Protein AF-A0A537R1Z3-F1 (afdb_monomer)

pLDDT: mean 93.49, std 7.92, range [61.41, 98.62]

Secondary structure (DSSP, 8-state):
-HHHHHHHHHHH-HHHHHHHHHHHHTTSHHHHT-HHHHHHHHHHHHHHHHHHHHHHHTTSS-S---HHHHHHHHHHHHHHHHHTHHHHHHHHTS-SSSHHHHHHHHHHHHHHHHHHH--

Solvent-accessible surface area (backbone atoms only — not comparable to full-atom values): 6665 Å² total; per-residue (Å²): 103,72,61,51,53,60,39,50,47,51,72,77,33,58,66,57,53,53,54,50,51,52,35,56,75,55,69,42,52,65,58,76,72,32,76,70,55,62,67,60,51,56,60,55,45,52,50,44,41,51,54,50,54,52,31,37,74,70,64,59,24,40,81,91,74,55,39,62,63,52,48,51,49,52,49,48,68,36,46,55,51,65,80,34,30,72,60,51,19,65,76,69,76,42,74,50,83,38,72,67,41,46,52,52,48,52,50,50,54,43,54,54,53,55,60,74,37,43,102

Nearest PDB structures (foldseek):
  3npi-assembly1_B  TM=8.553E-01  e=1.252E-03  Corynebacterium diphtheriae
  2qtq-assembly1_A  TM=7.071E-01  e=1.323E-03  Novosphingobium aromaticivorans DSM 12444
  4xk4-assembly2_D  TM=8.133E-01  e=5.482E-02  Escherichia coli K-12
  3gzi-assembly1_A-2  TM=5.861E-01  e=5.065E-01  S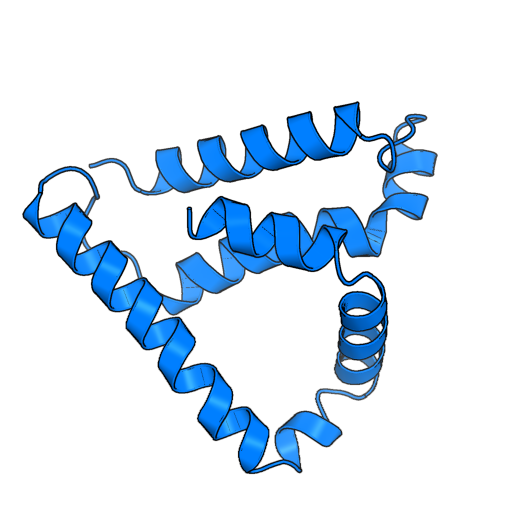hewanella loihica PV-4
  5nz1-assembly1_A  TM=4.960E-01  e=8.830E-01  Mycobacterium tuberculosis H37Rv

Sequence (119 aa):
KLIESSFDYLDLHPDFIVLLNDENRSRARHVRASSRIEDMHSPLVSMVSSILKQGVRAGTFRRGINPVHLYISIAGLSYFFFSNTPTLSAIFGKDLSSASAKRARRKHVVDLVMQSLRP

Radius of gyration: 15.99 Å; Cα contacts (8 Å, |Δi|>4): 76; chains: 1; bounding box: 34×38×39 Å

Foldseek 3Di:
DVLLCLLVVCLVCVVVLVVVVVCVVVVVVVVVVDPVNVVVVVVQLVVQVVVLVVCVVVLFFDPDDRSVVLVCLSNCLRSVCSNCQVVVCVVVVHNCNDPVNSVVSSVVSVVVSSVVGGD

Structure (mmCIF, N/CA/C/O backbone):
data_AF-A0A537R1Z3-F1
#
_entry.id   AF-A0A537R1Z3-F1
#
loop_
_atom_site.group_PDB
_atom_site.id
_atom_site.type_symbol
_atom_site.label_atom_id
_atom_site.label_alt_id
_atom_site.label_comp_id
_atom_site.label_asym_id
_atom_site.label_entity_id
_atom_site.label_seq_id
_atom_site.pdbx_PDB_ins_code
_atom_site.Cartn_x
_atom_site.Cartn_y
_atom_site.Cartn_z
_atom_site.occupancy
_atom_site.B_iso_or_equiv
_atom_site.auth_seq_id
_atom_site.auth_comp_id
_atom_site.auth_asym_id
_atom_site.auth_atom_id
_atom_site.pdbx_PDB_model_num
ATOM 1 N N . LYS A 1 1 ? 1.589 3.846 11.668 1.00 83.62 1 LYS A N 1
ATOM 2 C CA . LYS A 1 1 ? 1.970 2.422 11.829 1.00 83.62 1 LYS A CA 1
ATOM 3 C C . LYS A 1 1 ? 1.268 1.483 10.847 1.00 83.62 1 LYS A C 1
ATOM 5 O O . LYS A 1 1 ? 1.955 1.040 9.954 1.00 83.62 1 LYS A O 1
ATOM 10 N N . LEU A 1 2 ? -0.047 1.209 10.904 1.00 91.00 2 LEU A N 1
ATOM 11 C CA . LEU A 1 2 ? -0.682 0.261 9.951 1.00 91.00 2 LEU A CA 1
ATOM 12 C C . LEU A 1 2 ? -0.424 0.604 8.467 1.00 91.00 2 LEU A C 1
ATOM 14 O O . LEU A 1 2 ? 0.024 -0.247 7.704 1.00 91.00 2 LEU A O 1
ATOM 18 N N . ILE A 1 3 ? -0.701 1.852 8.073 1.00 95.19 3 ILE A N 1
ATOM 19 C CA . ILE A 1 3 ? -0.547 2.322 6.684 1.00 95.19 3 ILE A CA 1
ATOM 20 C C . ILE A 1 3 ? 0.914 2.201 6.236 1.00 95.19 3 ILE A C 1
ATOM 22 O O . ILE A 1 3 ? 1.215 1.673 5.174 1.00 95.19 3 ILE A O 1
ATOM 26 N N . GLU A 1 4 ? 1.815 2.655 7.101 1.00 96.50 4 GLU A N 1
ATOM 27 C CA . GLU A 1 4 ? 3.261 2.602 6.922 1.00 96.50 4 GLU A CA 1
ATOM 28 C C . GLU A 1 4 ? 3.773 1.176 6.737 1.00 96.50 4 GLU A C 1
ATOM 30 O O . GLU A 1 4 ? 4.403 0.891 5.732 1.00 96.50 4 GLU A O 1
ATOM 35 N N . SER A 1 5 ? 3.442 0.269 7.656 1.00 94.06 5 SER A N 1
ATOM 36 C CA . SER A 1 5 ? 3.870 -1.127 7.586 1.00 94.06 5 SER A CA 1
ATOM 37 C C . SER A 1 5 ? 3.319 -1.838 6.352 1.00 94.06 5 SER A C 1
ATOM 39 O O . SER A 1 5 ? 4.008 -2.675 5.787 1.00 94.06 5 SER A O 1
ATOM 41 N N . SER A 1 6 ? 2.109 -1.487 5.903 1.00 93.69 6 SER A N 1
ATOM 42 C CA . SER A 1 6 ? 1.537 -2.037 4.664 1.00 93.69 6 SER A CA 1
ATOM 43 C C . SER A 1 6 ? 2.315 -1.582 3.424 1.00 93.69 6 SER A C 1
ATOM 45 O O . SER A 1 6 ? 2.501 -2.363 2.496 1.00 93.69 6 SER A O 1
ATOM 47 N N . PHE A 1 7 ? 2.778 -0.329 3.412 1.00 97.44 7 PHE A N 1
ATOM 48 C CA . PHE A 1 7 ? 3.616 0.207 2.341 1.00 97.44 7 PHE A CA 1
ATOM 49 C C . PHE A 1 7 ? 5.022 -0.405 2.375 1.00 97.44 7 PHE A C 1
ATOM 51 O O . PHE A 1 7 ? 5.504 -0.904 1.362 1.00 97.44 7 PHE A O 1
ATOM 58 N N . ASP A 1 8 ? 5.648 -0.405 3.554 1.00 97.19 8 ASP A N 1
ATOM 59 C CA . ASP A 1 8 ? 7.016 -0.881 3.771 1.00 97.19 8 ASP A CA 1
ATOM 60 C C . ASP A 1 8 ? 7.142 -2.383 3.471 1.00 97.19 8 ASP A C 1
ATOM 62 O O . ASP A 1 8 ? 8.150 -2.818 2.924 1.00 97.19 8 ASP A O 1
ATOM 66 N N . TYR A 1 9 ? 6.100 -3.177 3.748 1.00 95.69 9 TYR A N 1
ATOM 67 C CA . TYR A 1 9 ? 6.076 -4.602 3.407 1.00 95.69 9 TYR A CA 1
ATOM 68 C C . TYR A 1 9 ? 6.268 -4.844 1.904 1.00 95.69 9 TYR A C 1
ATOM 70 O O . TYR A 1 9 ? 7.043 -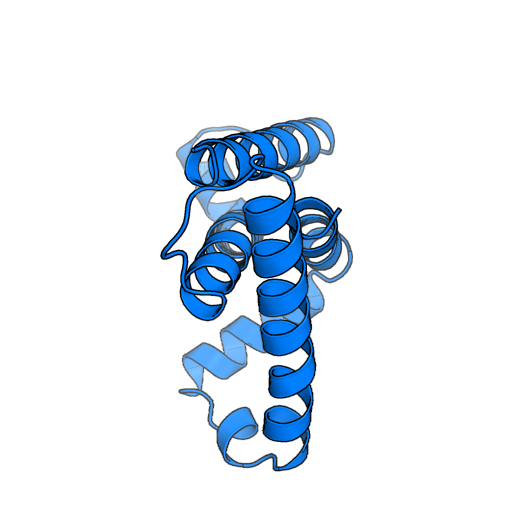5.708 1.515 1.00 95.69 9 TYR A O 1
ATOM 78 N N . LEU A 1 10 ? 5.610 -4.062 1.046 1.00 95.75 10 LEU A N 1
ATOM 79 C CA . LEU A 1 10 ? 5.727 -4.222 -0.408 1.00 95.75 10 LEU A CA 1
ATOM 80 C C . LEU A 1 10 ? 7.076 -3.742 -0.953 1.00 95.75 10 LEU A C 1
ATOM 82 O O . LEU A 1 10 ? 7.537 -4.262 -1.965 1.00 95.75 10 LEU A O 1
ATOM 86 N N . ASP A 1 11 ? 7.712 -2.780 -0.282 1.00 96.62 11 ASP A N 1
ATOM 87 C CA . ASP A 1 11 ? 9.075 -2.356 -0.615 1.00 96.62 11 ASP A CA 1
ATOM 88 C C . ASP A 1 11 ? 10.102 -3.449 -0.282 1.00 96.62 11 ASP A C 1
ATOM 90 O O . ASP A 1 11 ? 11.028 -3.706 -1.050 1.00 96.62 11 ASP A O 1
ATOM 94 N N . LEU A 1 12 ? 9.916 -4.109 0.866 1.00 97.00 12 LEU A N 1
ATOM 95 C CA . LEU A 1 12 ? 10.793 -5.173 1.356 1.00 97.00 12 LEU A CA 1
ATOM 96 C C . LEU A 1 12 ? 10.572 -6.517 0.646 1.00 97.00 12 LEU A C 1
ATOM 98 O O . LEU A 1 12 ? 11.490 -7.335 0.614 1.00 97.00 12 LEU A O 1
ATOM 102 N N . HIS A 1 13 ? 9.384 -6.741 0.077 1.00 96.00 13 HIS A N 1
ATOM 103 C CA . HIS A 1 13 ? 8.979 -8.008 -0.539 1.00 96.00 13 HIS A CA 1
ATOM 104 C C . HIS A 1 13 ? 8.491 -7.821 -1.989 1.00 96.00 13 HIS A C 1
ATOM 106 O O . HIS A 1 13 ? 7.302 -7.986 -2.282 1.00 96.00 13 HIS A O 1
ATOM 112 N N . PRO A 1 14 ? 9.381 -7.473 -2.939 1.00 94.00 14 PRO A N 1
ATOM 113 C CA . PRO A 1 14 ? 9.009 -7.348 -4.350 1.00 94.00 14 PRO A CA 1
ATOM 114 C C . PRO A 1 14 ? 8.560 -8.682 -4.975 1.00 94.00 14 PRO A C 1
ATOM 116 O O . PRO A 1 14 ? 7.764 -8.696 -5.913 1.00 94.00 14 PRO A O 1
ATOM 119 N N . ASP A 1 15 ? 9.022 -9.811 -4.441 1.00 95.44 15 ASP A N 1
ATOM 120 C CA . ASP A 1 15 ? 8.597 -11.167 -4.796 1.00 95.44 15 ASP A CA 1
ATOM 121 C C . ASP A 1 15 ? 7.111 -11.414 -4.493 1.00 95.44 15 ASP A C 1
ATOM 123 O O . ASP A 1 15 ? 6.410 -12.030 -5.299 1.00 95.44 15 ASP A O 1
ATOM 127 N N . PHE A 1 16 ? 6.596 -10.852 -3.395 1.00 94.12 16 PHE A N 1
ATOM 128 C CA . PHE A 1 16 ? 5.170 -10.915 -3.070 1.00 94.12 16 PHE A CA 1
ATOM 129 C C . PHE A 1 16 ? 4.308 -10.247 -4.149 1.00 94.12 16 PHE A C 1
ATOM 131 O O . PHE A 1 16 ? 3.239 -10.750 -4.492 1.00 94.12 16 PHE A O 1
ATOM 138 N N . ILE A 1 17 ? 4.781 -9.143 -4.734 1.00 95.56 17 ILE A N 1
ATOM 139 C CA . ILE A 1 17 ? 4.078 -8.453 -5.824 1.00 95.56 17 ILE A CA 1
ATOM 140 C C . ILE A 1 17 ? 4.001 -9.350 -7.060 1.00 95.56 17 ILE A C 1
ATOM 142 O O . ILE A 1 17 ? 2.947 -9.439 -7.687 1.00 95.56 17 ILE A O 1
ATOM 146 N N . VAL A 1 18 ? 5.095 -10.036 -7.402 1.00 95.38 18 VAL A N 1
ATOM 147 C CA . VAL A 1 18 ? 5.127 -10.972 -8.535 1.00 95.38 18 VAL A CA 1
ATOM 148 C C . VAL A 1 18 ? 4.156 -12.130 -8.307 1.00 95.38 18 VAL A C 1
ATOM 150 O O . VAL A 1 18 ? 3.350 -12.423 -9.190 1.00 95.38 18 VAL A O 1
ATOM 153 N N . LEU A 1 19 ? 4.180 -12.735 -7.117 1.00 94.62 19 LEU A N 1
ATOM 154 C CA . LEU A 1 19 ? 3.262 -13.811 -6.741 1.00 94.62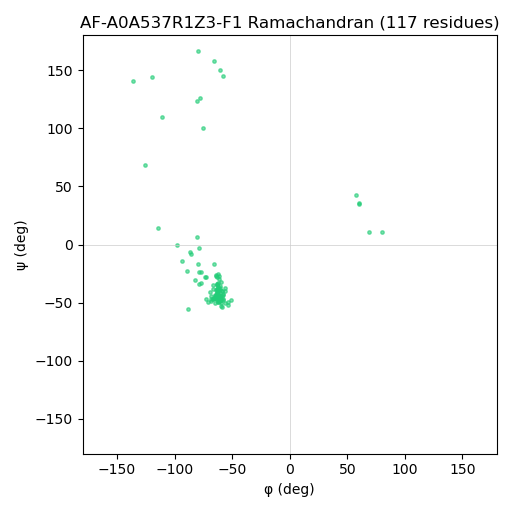 19 LEU A CA 1
ATOM 155 C C . LEU A 1 19 ? 1.798 -13.363 -6.836 1.00 94.62 19 LEU A C 1
ATOM 157 O O . LEU A 1 19 ? 0.967 -14.050 -7.427 1.00 94.62 19 LEU A O 1
ATOM 161 N N . LEU A 1 20 ? 1.484 -12.186 -6.292 1.00 94.06 20 LEU A N 1
ATOM 162 C CA . LEU A 1 20 ? 0.136 -11.629 -6.332 1.00 94.06 20 LEU A CA 1
ATOM 163 C C . LEU A 1 20 ? -0.322 -11.343 -7.772 1.00 94.06 20 LEU A C 1
ATOM 165 O O . LEU A 1 20 ? -1.480 -11.584 -8.111 1.00 94.06 20 LEU A O 1
ATOM 169 N N . ASN A 1 21 ? 0.575 -10.860 -8.635 1.00 95.81 21 ASN A N 1
ATOM 170 C CA . ASN A 1 21 ? 0.280 -10.627 -10.051 1.00 95.81 21 ASN A CA 1
ATOM 171 C C . ASN A 1 21 ? -0.062 -11.923 -10.788 1.00 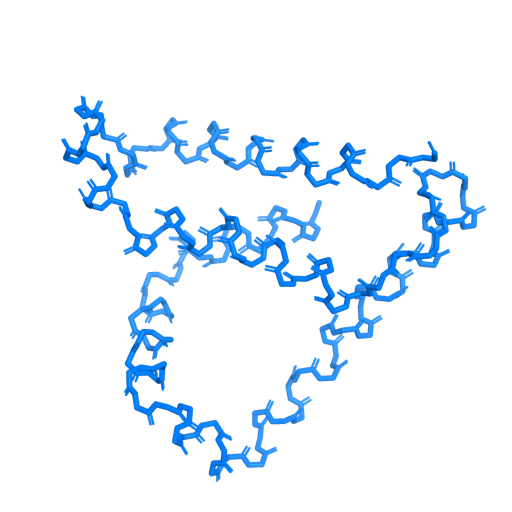95.81 21 ASN A C 1
ATOM 173 O O . ASN A 1 21 ? -1.022 -11.947 -11.564 1.00 95.81 21 ASN A O 1
ATOM 177 N N . ASP A 1 22 ? 0.708 -12.984 -10.550 1.00 96.19 22 ASP A N 1
ATOM 178 C CA . ASP A 1 22 ? 0.451 -14.295 -11.145 1.00 96.19 22 ASP A CA 1
ATOM 179 C C . ASP A 1 22 ? -0.884 -14.873 -10.665 1.00 96.19 22 ASP A C 1
ATOM 181 O O . ASP A 1 22 ? -1.714 -15.308 -11.469 1.00 96.19 22 ASP A O 1
ATOM 185 N N . GLU A 1 23 ? -1.154 -14.770 -9.366 1.00 94.44 23 GLU A N 1
ATOM 186 C CA . GLU A 1 23 ? -2.402 -15.247 -8.785 1.00 94.44 23 GLU A CA 1
ATOM 187 C C . GLU A 1 23 ? -3.620 -14.494 -9.341 1.00 94.44 23 GLU A C 1
ATOM 189 O O . GLU A 1 23 ? -4.632 -15.105 -9.706 1.00 94.44 23 GLU A O 1
ATOM 194 N N . ASN A 1 24 ? -3.506 -13.173 -9.503 1.00 95.12 24 ASN A N 1
ATOM 195 C CA . ASN A 1 24 ? -4.528 -12.346 -10.142 1.00 95.12 24 ASN A CA 1
ATOM 196 C C . ASN A 1 24 ? -4.751 -12.746 -11.607 1.00 95.12 24 ASN A C 1
ATOM 198 O O . ASN A 1 24 ? -5.898 -12.914 -12.034 1.00 95.12 24 ASN A O 1
ATOM 202 N N . ARG A 1 25 ? -3.673 -12.961 -12.373 1.00 96.56 25 ARG A N 1
ATOM 203 C CA . ARG A 1 25 ? -3.746 -13.447 -13.763 1.00 96.56 25 ARG A CA 1
ATOM 204 C C . ARG A 1 25 ? -4.425 -14.817 -13.840 1.00 96.56 25 ARG A C 1
ATOM 206 O O . ARG A 1 25 ? -5.209 -15.069 -14.755 1.00 96.56 25 ARG A O 1
ATOM 213 N N . SER A 1 26 ? -4.186 -15.661 -12.843 1.00 96.38 26 SER A N 1
ATOM 214 C CA . SER A 1 26 ? -4.785 -16.987 -12.684 1.00 96.38 26 SER A CA 1
ATOM 215 C C . SER A 1 26 ? -6.202 -16.967 -12.094 1.00 96.38 26 SER A C 1
ATOM 217 O O . SER A 1 26 ? -6.773 -18.033 -11.860 1.00 96.38 26 SER A O 1
ATOM 219 N N . ARG A 1 27 ? -6.808 -15.784 -11.898 1.00 94.56 27 ARG A N 1
ATOM 220 C CA . ARG A 1 27 ? -8.150 -15.583 -11.313 1.00 94.56 27 ARG A CA 1
ATOM 221 C C . ARG A 1 27 ? -8.302 -16.171 -9.905 1.00 94.56 27 ARG A C 1
ATOM 223 O O . ARG A 1 27 ? -9.341 -16.750 -9.577 1.00 94.56 27 ARG A O 1
ATOM 230 N N . ALA A 1 28 ? -7.285 -15.980 -9.069 1.00 92.88 28 ALA A N 1
ATOM 231 C CA . ALA A 1 28 ? -7.244 -16.446 -7.686 1.00 92.88 28 ALA A CA 1
ATOM 232 C C . ALA A 1 28 ? -7.368 -17.981 -7.547 1.00 92.88 28 ALA A C 1
ATOM 234 O O . ALA A 1 28 ? -8.032 -18.484 -6.638 1.00 92.88 28 ALA A O 1
ATOM 235 N N . ARG A 1 29 ? -6.798 -18.739 -8.496 1.00 93.06 29 ARG A N 1
ATOM 236 C CA . ARG A 1 29 ? -6.906 -20.206 -8.544 1.00 93.06 29 ARG A CA 1
ATOM 237 C C . ARG A 1 29 ? -6.347 -20.872 -7.289 1.00 93.06 29 ARG A C 1
ATOM 239 O O . ARG A 1 29 ? -7.001 -21.761 -6.751 1.00 93.06 29 ARG A O 1
ATOM 246 N N . HIS A 1 30 ? -5.157 -20.479 -6.847 1.00 90.75 30 HIS A N 1
ATOM 247 C CA . HIS A 1 30 ? -4.483 -21.126 -5.724 1.00 90.75 30 HIS A CA 1
ATOM 248 C C . HIS A 1 30 ? -5.064 -20.661 -4.386 1.00 90.75 30 HIS A C 1
ATOM 250 O O . HIS A 1 30 ? -5.208 -21.467 -3.471 1.00 90.75 30 HIS A O 1
ATOM 256 N N . VAL A 1 31 ? -5.486 -19.398 -4.295 1.00 88.62 31 VAL A N 1
ATOM 257 C CA . VAL A 1 31 ? -6.211 -18.834 -3.151 1.00 88.62 31 VAL A CA 1
ATOM 258 C C . VAL A 1 31 ? -7.513 -19.591 -2.926 1.00 88.62 31 VAL A C 1
ATOM 260 O O . VAL A 1 31 ? -7.749 -20.065 -1.822 1.00 88.62 31 VAL A O 1
ATOM 263 N N . ARG A 1 32 ? -8.327 -19.785 -3.973 1.00 87.81 32 ARG A N 1
ATOM 264 C CA . ARG A 1 32 ? -9.594 -20.535 -3.876 1.00 87.81 32 ARG A CA 1
ATOM 265 C C . ARG A 1 32 ? -9.400 -22.007 -3.512 1.00 87.81 32 ARG A C 1
ATOM 267 O O . ARG A 1 32 ? -10.308 -22.615 -2.961 1.00 87.81 32 ARG A O 1
ATOM 274 N N . ALA A 1 33 ? -8.254 -22.587 -3.857 1.00 87.81 33 ALA A N 1
ATOM 275 C CA . ALA A 1 33 ? -7.935 -23.980 -3.558 1.00 87.81 33 ALA A CA 1
ATOM 276 C C . ALA A 1 33 ? -7.296 -24.177 -2.168 1.00 87.81 33 ALA A C 1
ATOM 278 O O . ALA A 1 33 ? -7.080 -25.317 -1.760 1.00 87.81 33 ALA A O 1
ATOM 279 N N . SER A 1 34 ? -6.971 -23.099 -1.445 1.00 84.00 34 SER A N 1
ATOM 280 C CA . SER A 1 34 ? -6.215 -23.154 -0.192 1.00 84.00 34 SER A CA 1
ATOM 281 C C . SER A 1 34 ? -7.073 -22.778 1.011 1.00 84.00 34 SER A C 1
ATOM 283 O O . SER A 1 34 ? -7.359 -21.604 1.244 1.00 84.00 34 SER A O 1
ATOM 285 N N . SER A 1 35 ? -7.378 -23.762 1.857 1.00 75.75 35 SER A N 1
ATOM 286 C CA . SER A 1 35 ? -8.034 -23.527 3.151 1.00 75.75 35 SER A CA 1
ATOM 287 C C . SER A 1 35 ? -7.192 -22.672 4.106 1.00 75.75 35 SER A C 1
ATOM 289 O O . SER A 1 35 ? -7.732 -21.966 4.947 1.00 75.75 35 SER A O 1
ATOM 291 N N . ARG A 1 36 ? -5.860 -22.666 3.950 1.00 76.56 36 ARG A N 1
ATOM 292 C CA . ARG A 1 36 ? -4.954 -21.886 4.810 1.00 76.56 36 ARG A CA 1
ATOM 293 C C . ARG A 1 36 ? -4.997 -20.384 4.533 1.00 76.56 36 ARG A C 1
ATOM 295 O O . ARG A 1 36 ? -4.691 -19.600 5.425 1.00 76.56 36 ARG A O 1
ATOM 302 N N . ILE A 1 37 ? -5.320 -19.972 3.304 1.00 70.94 37 ILE A N 1
ATOM 303 C CA . ILE A 1 37 ? -5.323 -18.549 2.930 1.00 70.94 37 ILE A CA 1
ATOM 304 C C . ILE A 1 37 ? -6.572 -17.844 3.475 1.00 70.94 37 ILE A C 1
ATOM 306 O O . ILE A 1 37 ? -6.488 -16.687 3.888 1.00 70.94 37 ILE A O 1
ATOM 310 N N . GLU A 1 38 ? -7.709 -18.539 3.553 1.00 64.81 38 GLU A N 1
ATOM 311 C CA . GLU A 1 38 ? -8.919 -18.005 4.193 1.00 64.81 38 GLU A CA 1
ATOM 312 C C . GLU A 1 38 ? -8.689 -17.702 5.684 1.00 64.81 38 GLU A C 1
ATOM 314 O O . GLU A 1 38 ? -9.030 -16.610 6.154 1.00 64.81 38 GLU A O 1
ATOM 319 N N . ASP A 1 39 ? -8.002 -18.600 6.398 1.00 64.31 39 ASP A N 1
ATOM 320 C CA . ASP A 1 39 ? -7.665 -18.432 7.818 1.00 64.31 39 ASP A CA 1
ATOM 321 C C . ASP A 1 39 ? -6.739 -17.227 8.080 1.00 64.31 39 ASP A C 1
ATOM 323 O O . ASP A 1 39 ? -6.801 -16.598 9.140 1.00 64.31 39 ASP A O 1
ATOM 327 N N . MET A 1 40 ? -5.909 -16.843 7.103 1.00 66.25 40 MET A N 1
ATOM 328 C CA . MET A 1 40 ? -4.964 -15.725 7.221 1.00 66.25 40 MET A CA 1
ATOM 329 C C . MET A 1 40 ? -5.596 -14.334 7.041 1.00 66.25 40 MET A C 1
ATOM 331 O O . MET A 1 40 ? -5.040 -13.349 7.535 1.00 66.25 40 MET A O 1
ATOM 335 N N . HIS A 1 41 ? -6.742 -14.207 6.362 1.00 61.41 41 HIS A N 1
ATOM 336 C CA . HIS A 1 41 ? -7.363 -12.897 6.100 1.00 61.41 41 HIS A CA 1
ATOM 337 C C . HIS A 1 41 ? -8.199 -12.365 7.278 1.00 61.41 41 HIS A C 1
ATOM 339 O O . HIS A 1 41 ? -8.259 -11.150 7.505 1.00 61.41 41 HIS A O 1
ATOM 345 N N . SER A 1 42 ? -8.801 -13.256 8.071 1.00 63.53 42 SER A N 1
ATOM 346 C CA . SER A 1 42 ? -9.633 -12.893 9.232 1.00 63.53 42 SER A CA 1
ATOM 347 C C . SER A 1 42 ? -8.899 -12.062 10.311 1.00 63.53 42 SER A C 1
ATOM 349 O O . SER A 1 42 ? -9.479 -11.086 10.813 1.00 63.53 42 SER A O 1
ATOM 351 N N . PRO A 1 43 ? -7.624 -12.346 10.655 1.00 75.75 43 PRO A N 1
ATOM 352 C CA . PRO A 1 43 ? -6.851 -11.545 11.608 1.00 75.75 43 PRO A CA 1
ATOM 353 C C . PRO A 1 43 ? -6.611 -10.097 11.166 1.00 75.75 43 PRO A C 1
ATOM 355 O O . PRO A 1 43 ? -6.688 -9.176 11.982 1.00 75.75 43 PRO A O 1
ATOM 358 N N . LEU A 1 44 ? -6.359 -9.870 9.874 1.00 80.19 44 LEU A N 1
ATOM 359 C CA . LEU A 1 44 ? -6.037 -8.541 9.354 1.00 80.19 44 LEU A CA 1
ATOM 360 C C . LEU A 1 44 ? -7.241 -7.601 9.429 1.00 80.19 44 LEU A C 1
ATOM 362 O O . LEU A 1 44 ? -7.142 -6.503 9.975 1.00 80.19 44 LEU A O 1
ATOM 366 N N . VAL A 1 45 ? -8.407 -8.050 8.959 1.00 84.75 45 VAL A N 1
ATOM 367 C CA . VAL A 1 45 ? -9.647 -7.258 9.031 1.00 84.75 45 VAL A CA 1
ATOM 368 C C . VAL A 1 45 ? -10.029 -6.975 10.487 1.00 84.75 45 VAL A C 1
ATOM 370 O O . VAL A 1 45 ? -10.431 -5.855 10.819 1.00 84.75 45 VAL A O 1
ATOM 373 N N . SER A 1 46 ? -9.839 -7.951 11.378 1.00 88.81 46 SER A N 1
ATOM 374 C CA . SER A 1 46 ? -10.083 -7.794 12.817 1.00 88.81 46 SER A CA 1
ATOM 375 C C . SER A 1 46 ? -9.164 -6.745 13.452 1.00 88.81 46 SER A C 1
ATOM 377 O O . SER A 1 46 ? -9.619 -5.918 14.253 1.00 88.81 46 SER A O 1
ATOM 379 N N . MET A 1 47 ? -7.890 -6.712 13.050 1.00 91.19 47 MET A N 1
ATOM 380 C CA . MET A 1 47 ? -6.931 -5.692 13.476 1.00 91.19 47 MET A CA 1
ATOM 381 C C . MET A 1 47 ? -7.359 -4.293 13.013 1.00 91.19 47 MET A C 1
ATOM 383 O O . MET A 1 47 ? -7.435 -3.376 13.833 1.00 91.19 47 MET A O 1
ATOM 387 N N . VAL A 1 48 ? -7.709 -4.127 11.732 1.00 93.56 48 VAL A N 1
ATOM 388 C CA . VAL A 1 48 ? -8.169 -2.833 11.189 1.00 93.56 48 VAL A CA 1
ATOM 389 C C . VAL A 1 48 ? -9.449 -2.366 11.886 1.00 93.56 48 VAL A C 1
ATOM 391 O O . VAL A 1 48 ? -9.550 -1.204 12.281 1.00 93.56 48 VAL A O 1
ATOM 394 N N . SER A 1 49 ? -10.405 -3.273 12.105 1.00 94.50 49 SER A N 1
ATOM 395 C CA . SER A 1 49 ? -11.643 -2.981 12.839 1.00 94.50 49 SER A CA 1
ATOM 396 C C . SER A 1 49 ? -11.359 -2.482 14.258 1.00 94.50 49 SER A C 1
ATOM 398 O O . SER A 1 49 ? -11.963 -1.510 14.716 1.00 94.50 49 SER A O 1
ATOM 400 N N . SER A 1 50 ? -10.401 -3.106 14.946 1.00 95.44 50 SER A N 1
AT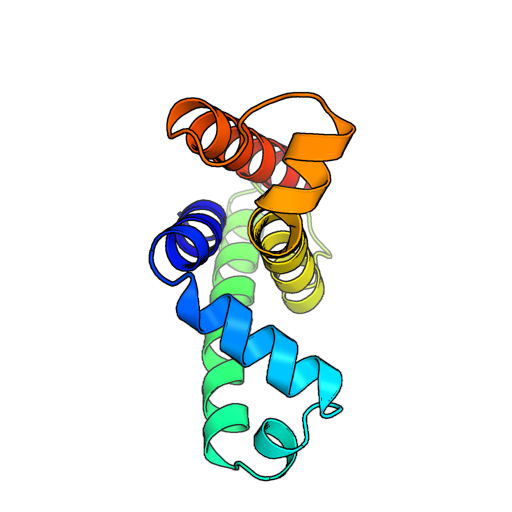OM 401 C CA . SER A 1 50 ? -10.006 -2.718 16.302 1.00 95.44 50 SER A CA 1
ATOM 402 C C . SER A 1 50 ? -9.381 -1.322 16.339 1.00 95.44 50 SER A C 1
ATOM 404 O O . SER A 1 50 ? -9.774 -0.506 17.173 1.00 95.44 50 SER A O 1
ATOM 406 N N . ILE A 1 51 ? -8.483 -1.013 15.398 1.00 95.00 51 ILE A N 1
ATOM 407 C CA . ILE A 1 51 ? -7.860 0.315 15.263 1.00 95.00 51 ILE A CA 1
ATOM 408 C C . ILE A 1 51 ? -8.924 1.389 14.999 1.00 95.00 51 ILE A C 1
ATOM 410 O O . ILE A 1 51 ? -8.939 2.425 15.665 1.00 95.00 51 ILE A O 1
ATOM 414 N N . LEU A 1 52 ? -9.852 1.130 14.072 1.00 96.38 52 LEU A N 1
ATOM 415 C CA . LEU A 1 52 ? -10.940 2.058 13.756 1.00 96.38 52 LEU A CA 1
ATOM 416 C C . LEU A 1 52 ? -11.835 2.328 14.967 1.00 96.38 52 LEU A C 1
ATOM 418 O O . LEU A 1 52 ? -12.117 3.483 15.281 1.00 96.38 52 LEU A O 1
ATOM 422 N N . LYS A 1 53 ? -12.243 1.277 15.692 1.00 96.44 53 LYS A N 1
ATOM 423 C CA . LYS A 1 53 ? -13.057 1.412 16.909 1.00 96.44 53 LYS A CA 1
ATOM 424 C C . LYS A 1 53 ? -12.357 2.253 17.975 1.00 96.44 53 LYS A C 1
ATOM 426 O O . LYS A 1 53 ? -13.025 3.039 18.642 1.00 96.44 53 LYS A O 1
ATOM 431 N N . GLN A 1 54 ? -11.046 2.091 18.150 1.00 96.06 54 GLN A N 1
ATOM 432 C CA . GLN A 1 54 ? -10.274 2.885 19.108 1.00 96.06 54 GLN A CA 1
ATOM 433 C C . GLN A 1 54 ? -10.224 4.362 18.706 1.00 96.06 54 GLN A C 1
ATOM 435 O O . GLN A 1 54 ? -10.513 5.216 19.539 1.00 96.06 54 GLN A O 1
ATOM 440 N N . GLY A 1 55 ? -9.944 4.672 17.436 1.00 96.06 55 GLY A N 1
ATOM 441 C CA . GLY A 1 55 ? -9.902 6.065 16.979 1.00 96.06 55 GLY A CA 1
ATOM 442 C C . GLY A 1 55 ? -11.265 6.762 17.011 1.00 96.06 55 GLY A C 1
ATOM 443 O O . GLY A 1 55 ? -11.347 7.928 17.384 1.00 96.06 55 GLY A O 1
ATOM 444 N N . VAL A 1 56 ? -12.356 6.037 16.738 1.00 97.19 56 VAL A N 1
ATOM 445 C CA . VAL A 1 56 ? -13.719 6.566 16.924 1.00 97.19 56 VAL A CA 1
ATOM 446 C C . VAL A 1 56 ? -13.992 6.889 18.395 1.00 97.19 56 VAL A C 1
ATOM 448 O O . VAL A 1 56 ? -14.511 7.960 18.694 1.00 97.19 56 VAL A O 1
ATOM 451 N N . ARG A 1 57 ? -13.631 5.995 19.328 1.00 96.94 57 ARG A N 1
ATOM 452 C CA . ARG A 1 57 ? -13.799 6.250 20.774 1.00 96.94 57 ARG A CA 1
ATOM 453 C C . ARG A 1 57 ? -12.966 7.435 21.259 1.00 96.94 57 ARG A C 1
ATOM 455 O O . ARG A 1 57 ? -13.415 8.160 22.134 1.00 96.94 57 ARG A O 1
ATOM 462 N N . ALA A 1 58 ? -11.779 7.626 20.690 1.00 96.56 58 ALA A N 1
ATOM 463 C CA . ALA A 1 58 ? -10.899 8.746 21.004 1.00 96.56 58 ALA A CA 1
ATOM 464 C C . ALA A 1 58 ? -11.311 10.066 20.320 1.00 96.56 58 ALA A C 1
ATOM 466 O O . ALA A 1 58 ? -10.643 11.076 20.518 1.00 96.56 58 ALA A O 1
ATOM 467 N N . GLY A 1 59 ? -12.357 10.067 19.483 1.00 95.81 59 GLY A N 1
ATOM 468 C CA . GLY A 1 59 ? -12.770 11.239 18.705 1.00 95.81 59 GLY A CA 1
ATOM 469 C C . GLY A 1 59 ? -11.784 11.641 17.602 1.00 95.81 59 GLY A C 1
ATOM 470 O O . GLY A 1 59 ? -11.920 12.713 17.023 1.00 95.81 59 GLY A O 1
ATOM 471 N N . THR A 1 60 ? -10.790 10.801 17.299 1.00 96.50 60 THR A N 1
ATOM 472 C CA . THR A 1 60 ? -9.772 11.079 16.277 1.00 96.50 60 THR A CA 1
ATOM 473 C C . THR A 1 60 ? -10.179 10.597 14.894 1.00 96.50 60 THR A C 1
ATOM 475 O O . THR A 1 60 ? -9.669 11.133 13.910 1.00 96.50 60 THR A O 1
ATOM 478 N N . PHE A 1 61 ? -11.094 9.622 14.805 1.00 97.50 61 PHE A N 1
ATOM 479 C CA . PHE A 1 61 ? -11.644 9.131 13.541 1.00 97.50 61 PHE A CA 1
ATOM 480 C C . PHE A 1 61 ? -13.162 9.310 13.444 1.00 97.50 61 PHE A C 1
ATOM 482 O O . PHE A 1 61 ? -13.886 9.104 14.421 1.00 97.50 61 PHE A O 1
ATOM 489 N N . ARG A 1 62 ? -13.660 9.606 12.238 1.00 97.31 62 ARG A N 1
ATOM 490 C CA . ARG A 1 62 ? -15.098 9.606 11.934 1.00 97.31 62 ARG A CA 1
ATOM 491 C C . ARG A 1 62 ? -15.708 8.208 12.026 1.00 97.31 62 ARG A C 1
ATOM 493 O O . ARG A 1 62 ? -15.043 7.182 11.878 1.00 97.31 62 ARG A O 1
ATOM 500 N N . ARG A 1 63 ? -17.025 8.163 12.218 1.00 96.38 63 ARG A N 1
ATOM 501 C CA . ARG A 1 63 ? -17.809 6.917 12.236 1.00 96.38 63 ARG A CA 1
ATOM 502 C C . ARG A 1 63 ? -18.096 6.418 10.814 1.00 96.38 63 ARG A C 1
ATOM 504 O O . ARG A 1 63 ? -17.947 7.145 9.837 1.00 96.38 63 ARG A O 1
ATOM 511 N N . GLY A 1 64 ? -18.542 5.165 10.713 1.00 95.38 64 GLY A N 1
ATOM 512 C CA . GLY A 1 64 ? -19.056 4.592 9.461 1.0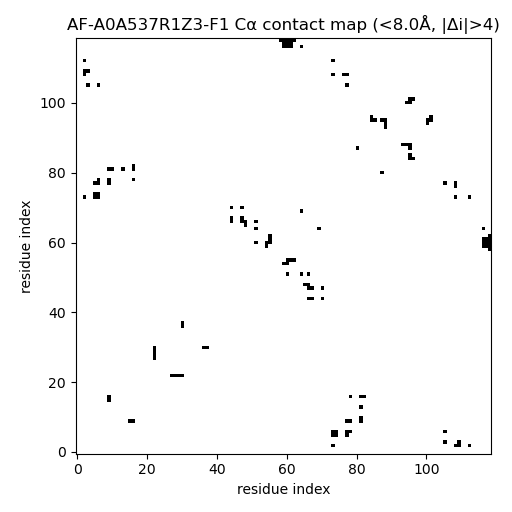0 95.38 64 GLY A CA 1
ATOM 513 C C . GLY A 1 64 ? -17.993 4.116 8.467 1.00 95.38 64 GLY A C 1
ATOM 514 O O . GLY A 1 64 ? -18.325 3.807 7.328 1.00 95.38 64 GLY A O 1
ATOM 515 N N . ILE A 1 65 ? -16.722 4.035 8.868 1.00 96.19 65 ILE A N 1
ATOM 516 C CA . ILE A 1 65 ? -15.663 3.495 8.009 1.00 96.19 65 ILE A CA 1
ATOM 517 C C . ILE A 1 65 ? -15.698 1.967 8.055 1.00 96.19 65 ILE A C 1
ATOM 519 O O . ILE A 1 65 ? -15.567 1.358 9.118 1.00 96.19 65 ILE A O 1
ATOM 523 N N . ASN A 1 66 ? -15.840 1.347 6.886 1.00 95.00 66 ASN A N 1
ATOM 524 C CA . ASN A 1 66 ? -15.732 -0.097 6.741 1.00 95.00 66 ASN A CA 1
ATOM 525 C C . ASN A 1 66 ? -14.242 -0.519 6.747 1.00 95.00 66 ASN A C 1
ATOM 527 O O . ASN A 1 66 ? -13.468 -0.006 5.930 1.00 95.00 66 ASN A O 1
ATOM 531 N N . PRO A 1 67 ? -13.824 -1.460 7.618 1.00 94.44 67 PRO A N 1
ATOM 532 C CA . PRO A 1 67 ? -12.424 -1.877 7.732 1.00 94.44 67 PRO A CA 1
ATOM 533 C C . PRO A 1 67 ? -11.873 -2.533 6.460 1.00 94.44 67 PRO A C 1
ATOM 535 O O . PRO A 1 67 ? -10.703 -2.338 6.139 1.00 94.44 67 PRO A O 1
ATOM 538 N N . VAL A 1 68 ? -12.702 -3.267 5.711 1.00 93.56 68 VAL A N 1
ATOM 539 C CA . VAL A 1 68 ? -12.295 -3.925 4.461 1.00 93.56 68 VAL A CA 1
ATOM 540 C C . VAL A 1 68 ? -11.997 -2.882 3.387 1.00 93.56 68 VAL A C 1
ATOM 542 O O . VAL A 1 68 ? -10.935 -2.924 2.774 1.00 93.56 68 VAL A O 1
ATOM 545 N N . HIS A 1 69 ? -12.876 -1.893 3.201 1.00 95.81 69 HIS A N 1
ATOM 546 C CA . HIS A 1 69 ? -12.638 -0.817 2.232 1.00 95.81 69 HIS A CA 1
ATOM 547 C C . HIS A 1 69 ? -11.405 0.021 2.581 1.00 95.81 69 HIS A C 1
ATOM 549 O O . HIS A 1 69 ? -10.638 0.386 1.687 1.00 95.81 69 HIS A O 1
ATOM 555 N N . LEU A 1 70 ? -11.179 0.291 3.871 1.00 96.00 70 LEU A N 1
ATOM 556 C CA . LEU A 1 70 ? -9.973 0.987 4.312 1.00 96.00 70 LEU A CA 1
ATOM 557 C C . LEU A 1 70 ? -8.715 0.180 3.975 1.00 96.00 70 LEU A C 1
ATOM 559 O O . LEU A 1 70 ? -7.771 0.730 3.411 1.00 96.00 70 LEU A O 1
ATOM 563 N N . TYR A 1 71 ? -8.714 -1.118 4.283 1.00 94.25 71 TYR A N 1
ATOM 564 C CA . TYR A 1 71 ? -7.586 -1.987 3.971 1.00 94.25 71 TYR A CA 1
ATOM 565 C C . TYR A 1 71 ? -7.310 -2.048 2.464 1.00 94.25 71 TYR A C 1
ATOM 567 O O . TYR A 1 71 ? -6.178 -1.808 2.051 1.00 94.25 71 TYR A O 1
ATOM 575 N N . ILE A 1 72 ? -8.341 -2.276 1.642 1.00 95.00 72 ILE A N 1
ATOM 576 C CA . ILE A 1 72 ? -8.219 -2.287 0.176 1.00 95.00 72 ILE A CA 1
ATOM 577 C C . ILE A 1 72 ? -7.637 -0.963 -0.331 1.00 95.00 72 ILE A C 1
ATOM 579 O O . ILE A 1 72 ? -6.787 -0.974 -1.215 1.00 95.00 72 ILE A O 1
ATOM 583 N N . SER A 1 73 ? -8.039 0.173 0.243 1.00 97.19 73 SER A N 1
ATOM 584 C CA . SER A 1 73 ? -7.502 1.483 -0.146 1.00 97.19 73 SER A CA 1
ATOM 585 C C . SER A 1 73 ? -6.011 1.608 0.177 1.00 97.19 73 SER A C 1
ATOM 587 O O . SER A 1 73 ? -5.229 2.026 -0.674 1.00 97.19 73 SER A O 1
ATOM 589 N N . ILE A 1 74 ? -5.595 1.206 1.383 1.00 96.44 74 ILE A N 1
ATOM 590 C CA . ILE A 1 74 ? -4.182 1.209 1.795 1.00 96.44 74 ILE A CA 1
ATOM 591 C C . ILE A 1 74 ? -3.354 0.288 0.887 1.00 96.44 74 ILE A C 1
ATOM 593 O O . ILE A 1 74 ? -2.306 0.698 0.377 1.00 96.44 74 ILE A O 1
ATOM 597 N N . ALA A 1 75 ? -3.835 -0.938 0.671 1.00 95.06 75 ALA A N 1
ATOM 598 C CA . ALA A 1 75 ? -3.185 -1.928 -0.175 1.00 95.06 75 ALA A CA 1
ATOM 599 C C . ALA A 1 75 ? -3.091 -1.437 -1.622 1.00 95.06 75 ALA A C 1
ATOM 601 O O . ALA A 1 75 ? -2.001 -1.422 -2.175 1.00 95.06 75 ALA A O 1
ATOM 602 N N . GLY A 1 76 ? -4.184 -0.944 -2.210 1.00 97.25 76 GLY A N 1
ATOM 603 C CA . GLY A 1 76 ? -4.218 -0.437 -3.583 1.00 97.25 76 GLY A CA 1
ATOM 604 C C . GLY A 1 76 ? -3.290 0.756 -3.807 1.00 97.25 76 GLY A C 1
ATOM 605 O O . GLY A 1 76 ? -2.521 0.760 -4.766 1.00 97.25 76 GLY A O 1
ATOM 606 N N . LEU A 1 77 ? -3.293 1.738 -2.897 1.00 98.00 77 LEU A N 1
ATOM 607 C CA . LEU A 1 77 ? -2.416 2.915 -2.981 1.00 98.00 77 LEU A CA 1
ATOM 608 C C . LEU A 1 77 ? -0.923 2.562 -2.931 1.00 98.00 77 LEU A C 1
ATOM 610 O O . LEU A 1 77 ? -0.110 3.306 -3.496 1.00 98.00 77 LEU A O 1
ATOM 614 N N . SER A 1 78 ? -0.582 1.473 -2.240 1.00 96.94 78 SER A N 1
ATOM 615 C CA . SER A 1 78 ? 0.788 0.985 -2.067 1.00 96.94 78 SER A CA 1
ATOM 616 C C . SER A 1 78 ? 1.187 0.048 -3.210 1.00 96.94 78 SER A C 1
ATOM 618 O O . SER A 1 78 ? 2.149 0.325 -3.920 1.00 96.94 78 SER A O 1
ATOM 620 N N . TYR A 1 79 ? 0.405 -1.007 -3.448 1.00 97.56 79 TYR A N 1
ATOM 621 C CA . TYR A 1 79 ? 0.628 -2.003 -4.494 1.00 97.56 79 TYR A CA 1
ATOM 622 C C . TYR A 1 79 ? 0.731 -1.363 -5.871 1.00 97.56 79 TYR A C 1
ATOM 624 O O . TYR A 1 79 ? 1.744 -1.579 -6.519 1.00 97.56 79 TYR A O 1
ATOM 632 N N . PHE A 1 80 ? -0.211 -0.498 -6.267 1.00 97.88 80 PHE A N 1
ATOM 633 C CA . PHE A 1 80 ? -0.171 0.148 -7.584 1.00 97.88 80 PHE A CA 1
ATOM 634 C C . PHE A 1 80 ? 1.139 0.908 -7.828 1.00 97.88 80 PHE A C 1
ATOM 636 O O . PHE A 1 80 ? 1.667 0.906 -8.934 1.00 97.88 80 PHE A O 1
ATOM 643 N N . PHE A 1 81 ? 1.687 1.555 -6.795 1.00 98.19 81 PHE A N 1
ATOM 644 C CA . PHE A 1 81 ? 2.961 2.254 -6.925 1.00 98.19 81 PHE A CA 1
ATOM 645 C C . PHE A 1 81 ? 4.104 1.277 -7.222 1.00 98.19 81 PHE A C 1
ATOM 647 O O . PHE A 1 81 ? 4.842 1.478 -8.185 1.00 98.19 81 PHE A O 1
ATOM 654 N N . PHE A 1 82 ? 4.229 0.208 -6.434 1.00 98.00 82 PHE A N 1
ATOM 655 C CA . PHE A 1 82 ? 5.316 -0.756 -6.591 1.00 98.00 82 PHE A CA 1
ATOM 656 C C . PHE A 1 82 ? 5.153 -1.651 -7.828 1.00 98.00 82 PHE A C 1
ATOM 658 O O . PHE A 1 82 ? 6.090 -1.769 -8.617 1.00 98.00 82 PHE A O 1
ATOM 665 N N . SER A 1 83 ? 3.964 -2.215 -8.068 1.00 97.62 83 SER A N 1
ATOM 666 C CA . SER A 1 83 ? 3.684 -3.083 -9.223 1.00 97.62 83 SER A CA 1
ATOM 667 C C . SER A 1 83 ? 3.866 -2.379 -10.562 1.00 97.62 83 SER A C 1
ATOM 669 O O . SER A 1 83 ? 4.171 -3.027 -11.561 1.00 97.62 83 SER A O 1
ATOM 671 N N . ASN A 1 84 ? 3.701 -1.054 -10.590 1.00 97.81 84 ASN A N 1
ATOM 672 C CA . ASN A 1 84 ? 3.798 -0.256 -11.805 1.00 97.81 84 ASN A CA 1
ATOM 673 C C . ASN A 1 84 ? 4.988 0.708 -11.784 1.00 97.81 84 ASN A C 1
ATOM 675 O O . ASN A 1 84 ? 5.042 1.588 -12.641 1.00 97.81 84 ASN A O 1
ATOM 679 N N . THR A 1 85 ? 5.950 0.557 -10.863 1.00 97.75 85 THR A N 1
ATOM 680 C CA . THR A 1 85 ? 7.108 1.465 -10.769 1.00 97.75 85 THR A CA 1
ATOM 681 C C . THR A 1 85 ? 7.817 1.642 -12.119 1.00 97.75 85 THR A C 1
ATOM 683 O O . THR A 1 85 ? 7.986 2.795 -12.510 1.00 97.75 85 THR A O 1
ATOM 686 N N . PRO A 1 86 ? 8.140 0.584 -12.901 1.00 97.19 86 PRO A N 1
ATOM 687 C CA . PRO A 1 86 ? 8.795 0.764 -14.201 1.00 97.19 86 PRO A CA 1
ATOM 688 C C . PRO A 1 86 ? 7.952 1.585 -15.187 1.00 97.19 86 PRO A C 1
ATOM 690 O O . PRO A 1 86 ? 8.449 2.513 -15.822 1.00 97.19 86 PRO A O 1
ATOM 693 N N . THR A 1 87 ? 6.654 1.284 -15.282 1.00 98.19 87 THR A N 1
ATOM 694 C CA . THR A 1 87 ? 5.726 1.965 -16.195 1.00 98.19 87 THR A CA 1
ATOM 695 C C . THR A 1 87 ? 5.510 3.423 -15.800 1.00 98.19 87 THR A C 1
ATOM 697 O O . THR A 1 87 ? 5.595 4.310 -16.644 1.00 98.19 87 THR A O 1
ATOM 700 N N . LEU A 1 88 ? 5.265 3.691 -14.516 1.00 98.25 88 LEU A N 1
ATOM 701 C CA . LEU A 1 88 ? 5.083 5.045 -13.997 1.00 98.25 88 LEU A CA 1
ATOM 702 C C . LEU A 1 88 ? 6.370 5.864 -14.154 1.00 98.25 88 LEU A C 1
ATOM 704 O O . LEU A 1 88 ? 6.305 7.030 -14.535 1.00 98.25 88 LEU A O 1
ATOM 708 N N . SER A 1 89 ? 7.535 5.255 -13.923 1.00 98.31 89 SER A N 1
ATOM 709 C CA . SER A 1 89 ? 8.826 5.909 -14.134 1.00 98.31 89 SER A CA 1
ATOM 710 C C . SER A 1 89 ? 9.042 6.342 -15.577 1.00 98.31 89 SER A C 1
ATOM 712 O O . SER A 1 89 ? 9.459 7.477 -15.806 1.00 98.31 89 SER A O 1
ATOM 714 N N . ALA A 1 90 ? 8.706 5.480 -16.539 1.00 98.44 90 ALA A N 1
ATOM 715 C CA . ALA A 1 90 ? 8.774 5.812 -17.957 1.00 98.44 90 ALA A CA 1
ATOM 716 C C . ALA A 1 90 ? 7.787 6.931 -18.335 1.00 98.44 90 ALA A C 1
ATOM 718 O O . ALA A 1 90 ? 8.177 7.891 -18.993 1.00 98.44 90 ALA A O 1
ATOM 719 N N . ILE A 1 91 ? 6.533 6.847 -17.873 1.00 98.19 91 ILE A N 1
ATOM 720 C CA . ILE A 1 91 ? 5.483 7.836 -18.179 1.00 98.19 91 ILE A CA 1
ATOM 721 C C . ILE A 1 91 ? 5.830 9.224 -17.629 1.00 98.19 91 ILE A C 1
ATOM 723 O O . ILE A 1 91 ? 5.610 10.227 -18.303 1.00 98.19 91 ILE 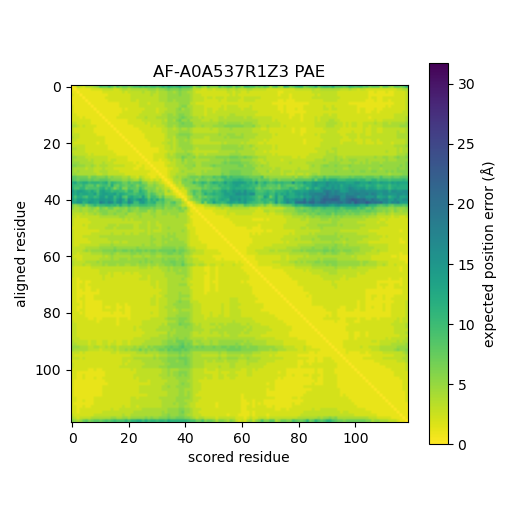A O 1
ATOM 727 N N . PHE A 1 92 ? 6.358 9.299 -16.406 1.00 97.19 92 PHE A N 1
ATOM 728 C CA . PHE A 1 92 ? 6.612 10.573 -15.729 1.00 97.19 92 PHE A CA 1
ATOM 729 C C . PHE A 1 92 ? 8.059 11.067 -15.840 1.00 97.19 92 PHE A C 1
ATOM 731 O O . PHE A 1 92 ? 8.370 12.121 -15.283 1.00 97.19 92 PHE A O 1
ATOM 738 N N . GLY A 1 93 ? 8.943 10.323 -16.514 1.00 97.25 93 GLY A N 1
ATOM 739 C CA . GLY A 1 93 ? 10.355 10.683 -16.672 1.00 97.25 93 GLY A CA 1
ATOM 740 C C . GLY A 1 93 ? 11.104 10.817 -15.341 1.00 97.25 93 GLY A C 1
ATOM 741 O O . GLY A 1 93 ? 11.948 11.698 -15.192 1.00 97.25 93 GLY A O 1
ATOM 742 N N . LYS A 1 94 ? 10.757 9.998 -14.339 1.00 96.25 94 LYS A N 1
ATOM 743 C CA . LYS A 1 94 ? 11.325 10.058 -12.979 1.00 96.25 94 LYS A CA 1
ATOM 744 C C . LYS A 1 94 ? 11.646 8.670 -12.456 1.00 96.25 94 LYS A C 1
ATOM 746 O O . LYS A 1 94 ? 10.836 7.760 -12.595 1.00 96.25 94 LYS A O 1
ATOM 751 N N . ASP A 1 95 ? 12.767 8.522 -11.758 1.00 97.50 95 ASP A N 1
ATOM 752 C CA . ASP A 1 95 ? 13.070 7.284 -11.039 1.00 97.50 95 ASP A CA 1
ATOM 753 C C . ASP A 1 95 ? 12.239 7.178 -9.746 1.00 97.50 95 ASP A C 1
ATOM 755 O O . ASP A 1 95 ? 12.556 7.773 -8.710 1.00 97.50 95 ASP A O 1
ATOM 759 N N . LEU A 1 96 ? 11.158 6.399 -9.817 1.00 97.75 96 LEU A N 1
ATOM 760 C CA . LEU A 1 96 ? 10.262 6.125 -8.698 1.00 97.75 96 LEU A CA 1
ATOM 761 C C . LEU A 1 96 ? 10.753 4.959 -7.829 1.00 97.75 96 LEU A C 1
ATOM 763 O O . LEU A 1 96 ? 10.211 4.743 -6.747 1.00 97.75 96 LEU A O 1
ATOM 767 N N . SER A 1 97 ? 11.801 4.250 -8.260 1.00 96.38 97 SER A N 1
ATOM 768 C CA . SER A 1 97 ? 12.469 3.223 -7.457 1.00 96.38 97 SER A CA 1
ATOM 769 C C . SER A 1 97 ? 13.445 3.821 -6.435 1.00 96.38 97 SER A C 1
ATOM 771 O O . SER A 1 97 ? 13.798 3.162 -5.453 1.00 96.38 97 SER A O 1
ATOM 773 N N . SER A 1 98 ? 13.832 5.088 -6.620 1.00 98.00 98 SER A N 1
ATOM 774 C CA . SER A 1 98 ? 14.720 5.804 -5.708 1.00 98.00 98 SER A CA 1
ATOM 775 C C . SER A 1 98 ? 14.171 5.871 -4.277 1.00 98.00 98 SER A C 1
ATOM 777 O O . SER A 1 98 ? 12.972 6.036 -4.027 1.00 98.00 98 SER A O 1
ATOM 779 N N . ALA A 1 99 ? 15.075 5.815 -3.294 1.00 97.62 99 ALA A N 1
ATOM 780 C CA . ALA A 1 99 ? 14.704 5.883 -1.880 1.00 97.62 99 ALA A CA 1
ATOM 781 C C . ALA A 1 99 ? 13.964 7.188 -1.522 1.00 97.62 99 ALA A C 1
ATOM 783 O O . ALA A 1 99 ? 13.091 7.194 -0.655 1.00 97.62 99 ALA A O 1
ATOM 784 N N . SER A 1 100 ? 14.286 8.304 -2.185 1.00 98.12 100 SER A N 1
ATOM 785 C CA . SER A 1 100 ? 13.584 9.579 -2.001 1.00 98.12 100 SER A CA 1
ATOM 786 C C . SER A 1 100 ? 12.149 9.522 -2.529 1.00 98.12 100 SER A C 1
ATOM 788 O O . SER A 1 100 ? 11.238 9.953 -1.819 1.00 98.12 100 SER A O 1
ATOM 790 N N . ALA A 1 101 ? 11.925 8.944 -3.714 1.00 98.00 101 ALA A N 1
ATOM 791 C CA . ALA A 1 101 ? 10.590 8.775 -4.279 1.00 98.00 101 ALA A CA 1
ATOM 792 C C . ALA A 1 101 ? 9.723 7.846 -3.421 1.00 98.00 101 ALA A C 1
ATOM 794 O O . ALA A 1 101 ? 8.582 8.193 -3.110 1.00 98.00 101 ALA A O 1
ATOM 795 N N . LYS A 1 102 ? 10.280 6.722 -2.953 1.00 98.31 102 LYS A N 1
ATOM 796 C CA . LYS A 1 102 ? 9.598 5.800 -2.032 1.00 98.31 102 LYS A CA 1
ATOM 797 C C . LYS A 1 102 ? 9.201 6.486 -0.725 1.00 9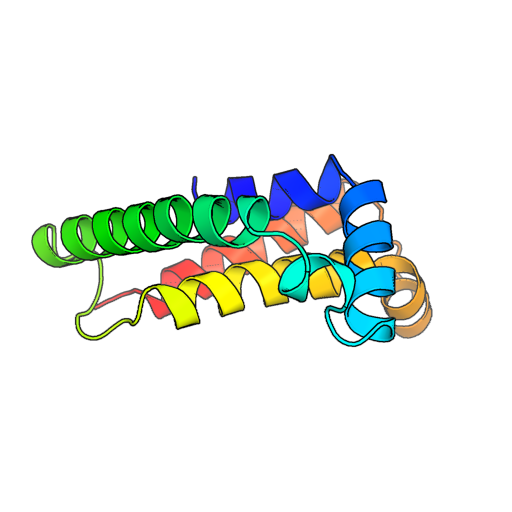8.31 102 LYS A C 1
ATOM 799 O O . LYS A 1 102 ? 8.042 6.403 -0.325 1.00 98.31 102 LYS A O 1
ATOM 804 N N . ARG A 1 103 ? 10.106 7.253 -0.097 1.00 98.44 103 ARG A N 1
ATOM 805 C CA . ARG A 1 103 ? 9.789 8.041 1.114 1.00 98.44 103 ARG A CA 1
ATOM 806 C C . ARG A 1 103 ? 8.690 9.074 0.867 1.00 98.44 103 ARG A C 1
ATOM 808 O O . ARG A 1 103 ? 7.770 9.191 1.677 1.00 98.44 103 ARG A O 1
ATOM 815 N N . ALA A 1 104 ? 8.767 9.808 -0.244 1.00 98.38 104 ALA A N 1
ATOM 816 C CA . ALA A 1 104 ? 7.759 10.800 -0.607 1.00 98.38 104 ALA A CA 1
ATOM 817 C C . ALA A 1 104 ? 6.389 10.145 -0.839 1.00 98.38 104 ALA A C 1
ATOM 819 O O . ALA A 1 104 ? 5.376 10.620 -0.319 1.00 98.38 104 ALA A O 1
ATOM 820 N N . ARG A 1 105 ? 6.356 9.014 -1.554 1.00 98.31 105 ARG A N 1
ATOM 821 C CA . ARG A 1 105 ? 5.130 8.252 -1.790 1.00 98.31 105 ARG A CA 1
ATOM 822 C C . ARG A 1 105 ? 4.549 7.707 -0.490 1.00 98.31 105 ARG A C 1
ATOM 824 O O . ARG A 1 105 ? 3.359 7.896 -0.255 1.00 98.31 105 ARG A O 1
ATOM 831 N N . ARG A 1 106 ? 5.372 7.096 0.365 1.00 98.50 106 ARG A N 1
ATOM 832 C CA . ARG A 1 106 ? 4.965 6.587 1.682 1.00 98.50 106 ARG A CA 1
ATOM 833 C C . ARG A 1 106 ? 4.291 7.676 2.510 1.00 98.50 106 ARG A C 1
ATOM 835 O O . ARG A 1 106 ? 3.186 7.470 3.005 1.00 98.50 106 ARG A O 1
ATOM 842 N N . LYS A 1 107 ? 4.920 8.854 2.613 1.00 98.56 107 LYS A N 1
ATOM 843 C CA . LYS A 1 107 ? 4.341 10.009 3.313 1.00 98.56 107 LYS A CA 1
ATOM 844 C C . LYS A 1 107 ? 2.995 10.412 2.709 1.00 98.56 107 LYS A C 1
ATOM 846 O O . LYS A 1 107 ? 2.028 10.560 3.447 1.00 98.56 107 LYS A O 1
ATOM 851 N N . HIS A 1 108 ? 2.917 10.529 1.386 1.00 98.62 108 HIS A N 1
ATOM 852 C CA . HIS A 1 108 ? 1.673 10.882 0.706 1.00 98.62 108 HIS A CA 1
ATOM 853 C C . HIS A 1 108 ? 0.540 9.878 0.982 1.00 98.62 108 HIS A C 1
ATOM 855 O O . HIS A 1 108 ? -0.580 10.293 1.260 1.00 98.62 108 HIS A O 1
ATOM 861 N N . VAL A 1 109 ? 0.816 8.569 0.941 1.00 98.44 109 VAL A N 1
ATOM 862 C CA . VAL A 1 109 ? -0.185 7.528 1.239 1.00 98.44 109 VAL A CA 1
ATOM 863 C C . VAL A 1 109 ? -0.673 7.637 2.685 1.00 98.44 109 VAL A C 1
ATOM 865 O O . VAL A 1 109 ? -1.879 7.580 2.926 1.00 98.44 109 VAL A O 1
ATOM 868 N N . VAL A 1 110 ? 0.239 7.843 3.642 1.00 98.31 110 VAL A N 1
ATOM 869 C CA . VAL A 1 110 ? -0.119 8.059 5.053 1.00 98.31 110 VAL A CA 1
ATOM 870 C C . VAL A 1 110 ? -1.008 9.285 5.208 1.00 98.31 110 VAL A C 1
ATOM 872 O O . VAL A 1 110 ? -2.086 9.171 5.785 1.00 98.31 110 VAL A O 1
ATOM 875 N N . ASP A 1 111 ? -0.590 10.432 4.676 1.00 98.44 111 ASP A N 1
ATOM 876 C CA . ASP A 1 111 ? -1.330 11.686 4.812 1.00 98.44 111 ASP A CA 1
ATOM 877 C C . ASP A 1 111 ? -2.733 11.575 4.198 1.00 98.44 111 ASP A C 1
ATOM 879 O O . ASP A 1 111 ? -3.717 11.943 4.839 1.00 98.44 111 ASP A O 1
ATOM 883 N N . LEU A 1 112 ? -2.837 11.013 2.987 1.00 98.38 112 LEU A N 1
ATOM 884 C CA . LEU A 1 112 ? -4.101 10.855 2.268 1.00 98.38 112 LEU A CA 1
ATOM 885 C C . LEU A 1 112 ? -5.083 9.965 3.036 1.00 98.38 112 LEU A C 1
ATOM 887 O O . LEU A 1 112 ? -6.242 10.337 3.238 1.00 98.38 112 LEU A O 1
ATOM 891 N N . VAL A 1 113 ? -4.621 8.799 3.495 1.00 97.88 113 VAL A N 1
ATOM 892 C CA . VAL A 1 113 ? -5.472 7.876 4.250 1.00 97.88 113 VAL A CA 1
ATOM 893 C C . VAL A 1 113 ? -5.850 8.496 5.591 1.00 97.88 113 VAL A C 1
ATOM 895 O O . VAL A 1 113 ? -7.031 8.517 5.918 1.00 97.88 113 VAL A O 1
ATOM 898 N N . MET A 1 114 ? -4.908 9.074 6.341 1.00 97.31 114 MET A N 1
ATOM 899 C CA . MET A 1 114 ? -5.205 9.717 7.628 1.00 97.31 114 MET A CA 1
ATOM 900 C C . MET A 1 114 ? -6.196 10.875 7.488 1.00 97.31 114 MET A C 1
ATOM 902 O O . MET A 1 114 ? -7.086 11.015 8.325 1.00 97.31 114 MET A O 1
ATOM 906 N N . GLN A 1 115 ? -6.094 11.673 6.424 1.00 97.50 115 GLN A N 1
ATOM 907 C CA . GLN A 1 115 ? -7.049 12.742 6.139 1.00 97.50 115 GLN A CA 1
ATOM 908 C C . GLN A 1 115 ? -8.461 12.191 5.903 1.00 97.50 115 GLN A C 1
ATOM 910 O O . GLN A 1 115 ? -9.424 12.759 6.409 1.00 97.50 115 GLN A O 1
ATOM 915 N N . SER A 1 116 ? -8.591 11.058 5.204 1.00 96.25 116 SER A N 1
ATOM 916 C CA . SER A 1 116 ? -9.890 10.412 4.945 1.00 96.25 116 SER A CA 1
ATOM 917 C C . SER A 1 116 ? -10.588 9.866 6.202 1.00 96.25 116 SER A C 1
ATOM 919 O O . SER A 1 116 ? -11.790 9.572 6.168 1.00 96.25 116 SER A O 1
ATOM 921 N N . LEU A 1 117 ? -9.836 9.712 7.299 1.00 96.69 117 LEU A N 1
ATOM 922 C CA . LEU A 1 117 ? -10.320 9.192 8.575 1.00 96.69 117 LEU A CA 1
ATOM 923 C C . LEU A 1 117 ? -10.763 10.290 9.544 1.00 96.69 117 LEU A C 1
ATOM 925 O O . LEU A 1 117 ? -11.406 9.947 10.529 1.00 96.69 117 LEU A O 1
ATOM 929 N N . ARG A 1 118 ? -10.431 11.566 9.309 1.00 95.06 118 ARG A N 1
ATOM 930 C CA . ARG A 1 118 ? -10.754 12.660 10.243 1.00 95.06 118 ARG A CA 1
ATOM 931 C C . ARG A 1 118 ? -12.277 12.805 10.460 1.00 95.06 118 ARG A C 1
ATOM 933 O O . ARG A 1 118 ? -13.015 12.433 9.547 1.00 95.06 118 ARG A O 1
ATOM 940 N N . PRO A 1 119 ? -12.722 13.277 11.648 1.00 89.44 119 PRO A N 1
ATOM 941 C CA . PRO A 1 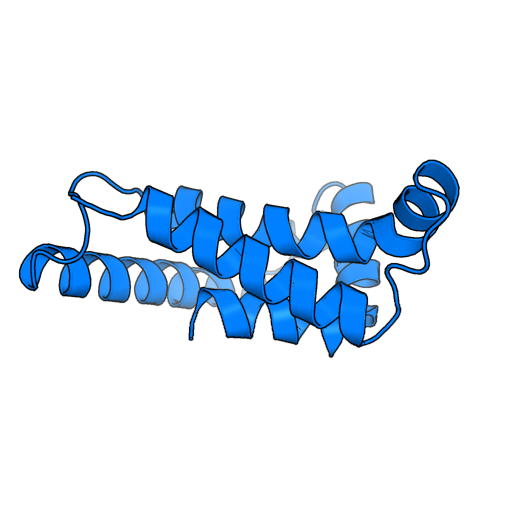119 ? -14.130 13.518 11.982 1.00 89.44 119 PRO A CA 1
ATOM 942 C C . PRO A 1 119 ? -14.889 14.341 10.942 1.00 89.44 119 PRO A C 1
ATOM 944 O O . PRO A 1 119 ? -14.290 15.304 10.410 1.00 89.44 119 PRO A O 1
#

Mean predicted aligned error: 3.54 Å